Protein AF-A0A655NZ13-F1 (afdb_monomer)

Structure (mmCIF, N/CA/C/O backbone):
data_AF-A0A655NZ13-F1
#
_entry.id   AF-A0A655NZ13-F1
#
loop_
_atom_site.group_PDB
_atom_site.id
_atom_site.type_symbol
_atom_site.label_atom_id
_atom_site.label_alt_id
_atom_site.label_comp_id
_atom_site.label_asym_id
_atom_site.label_entity_id
_atom_site.label_seq_id
_atom_site.pdbx_PDB_ins_code
_atom_site.Cartn_x
_atom_site.Cartn_y
_atom_site.Cartn_z
_atom_site.occupancy
_atom_site.B_iso_or_equiv
_atom_site.auth_seq_id
_atom_site.auth_comp_id
_atom_site.auth_asym_id
_atom_site.auth_atom_id
_atom_site.pdbx_PDB_model_num
ATOM 1 N N . MET A 1 1 ? -25.767 -3.916 0.497 1.00 55.50 1 MET A N 1
ATOM 2 C CA . MET A 1 1 ? -25.538 -3.625 1.930 1.00 55.50 1 MET A CA 1
ATOM 3 C C . MET A 1 1 ? -24.085 -3.967 2.119 1.00 55.50 1 MET A C 1
ATOM 5 O O . MET A 1 1 ? -23.758 -5.144 2.153 1.00 55.50 1 MET A O 1
ATOM 9 N N . ASP A 1 2 ? -23.214 -2.964 2.059 1.00 67.75 2 ASP A N 1
ATOM 10 C CA . ASP A 1 2 ? -21.803 -3.206 1.713 1.00 67.75 2 ASP A CA 1
ATOM 11 C C . ASP A 1 2 ? -20.920 -3.336 2.958 1.00 67.75 2 ASP A C 1
ATOM 13 O O . ASP A 1 2 ? -19.695 -3.349 2.886 1.00 67.75 2 ASP A O 1
ATOM 17 N N . GLY A 1 3 ? -21.561 -3.497 4.113 1.00 82.12 3 GLY A N 1
ATOM 18 C CA . GLY A 1 3 ? -20.952 -3.996 5.327 1.00 82.12 3 GLY A CA 1
ATOM 19 C C . GLY A 1 3 ? -21.990 -4.304 6.405 1.00 82.12 3 GLY A C 1
ATOM 20 O O . GLY A 1 3 ? -23.138 -3.865 6.322 1.00 82.12 3 GLY A O 1
ATOM 21 N N . LEU A 1 4 ? -21.571 -5.073 7.405 1.00 89.56 4 LEU A N 1
ATOM 22 C CA . LEU A 1 4 ? -22.325 -5.442 8.599 1.00 89.56 4 LEU A CA 1
ATOM 23 C C . LEU A 1 4 ? -21.393 -5.322 9.808 1.00 89.56 4 LEU A C 1
ATOM 25 O O . LEU A 1 4 ? -20.238 -5.727 9.724 1.00 89.56 4 LEU A O 1
ATOM 29 N N . VAL A 1 5 ? -21.893 -4.818 10.933 1.00 89.81 5 VAL A N 1
ATOM 30 C CA . VAL A 1 5 ? -21.208 -4.878 12.232 1.00 89.81 5 VAL A CA 1
ATOM 31 C C . VAL A 1 5 ? -22.040 -5.765 13.156 1.00 89.81 5 VAL A C 1
ATOM 33 O O . VAL A 1 5 ? -23.265 -5.691 13.138 1.00 89.81 5 VAL A O 1
ATOM 36 N N . SER A 1 6 ? -21.390 -6.629 13.931 1.00 91.38 6 SER A N 1
ATOM 37 C CA . SER A 1 6 ? -22.040 -7.481 14.933 1.00 91.38 6 SER A CA 1
ATOM 38 C C . SER A 1 6 ? -22.680 -6.648 16.048 1.00 91.38 6 SER A C 1
ATOM 40 O O . SER A 1 6 ? -22.099 -5.637 16.440 1.00 91.38 6 SER A O 1
ATOM 42 N N . ASP A 1 7 ? -23.747 -7.139 16.678 1.00 90.88 7 ASP A N 1
ATOM 43 C CA . ASP A 1 7 ? -24.405 -6.455 17.809 1.00 90.88 7 ASP A CA 1
ATOM 44 C C . ASP A 1 7 ? -23.477 -6.209 19.013 1.00 90.88 7 ASP A C 1
ATOM 46 O O . ASP A 1 7 ? -23.659 -5.259 19.770 1.00 90.88 7 ASP A O 1
ATOM 50 N N . CYS A 1 8 ? -22.440 -7.036 19.184 1.00 91.75 8 CYS A N 1
ATOM 51 C CA . CYS A 1 8 ? -21.418 -6.861 20.220 1.00 91.75 8 CYS A CA 1
ATOM 52 C C . CYS A 1 8 ? -20.278 -5.904 19.823 1.00 91.75 8 CYS A C 1
ATOM 54 O O . CYS A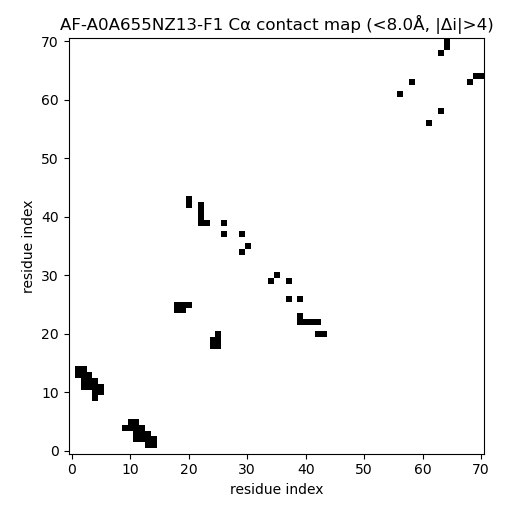 1 8 ? -19.338 -5.715 20.595 1.00 91.75 8 CYS A O 1
ATOM 56 N N . ASN A 1 9 ? -20.333 -5.310 18.625 1.00 88.38 9 ASN A N 1
ATOM 57 C CA . ASN A 1 9 ? -19.294 -4.450 18.052 1.00 88.38 9 ASN A CA 1
ATOM 58 C C . ASN A 1 9 ? -17.882 -5.084 18.069 1.00 88.38 9 ASN A C 1
ATOM 60 O O . ASN A 1 9 ? -16.886 -4.376 18.171 1.00 88.38 9 ASN A O 1
ATOM 64 N N . GLN A 1 10 ? -17.797 -6.420 18.010 1.00 89.00 10 GLN A N 1
ATOM 65 C CA . GLN A 1 10 ? -16.532 -7.171 17.996 1.00 89.00 10 GLN A CA 1
ATOM 66 C C . GLN A 1 10 ? -16.154 -7.683 16.600 1.00 89.00 10 GLN A C 1
ATOM 68 O O . GLN A 1 10 ? -15.035 -8.138 16.394 1.00 89.00 10 GLN A O 1
ATOM 73 N N . GLY A 1 11 ? -17.071 -7.629 15.633 1.00 88.12 11 GLY A N 1
ATOM 74 C CA . GLY A 1 11 ? -16.820 -8.041 14.257 1.00 88.12 11 GLY A CA 1
ATOM 75 C C . GLY A 1 11 ? -17.468 -7.087 13.266 1.00 88.12 11 GLY A C 1
ATOM 76 O O . GLY A 1 11 ? -18.602 -6.657 13.475 1.00 88.12 11 GLY A O 1
ATOM 77 N N . PHE A 1 12 ? -16.764 -6.791 12.176 1.00 89.94 12 PHE A N 1
ATOM 78 C CA . PHE A 1 12 ? -17.349 -6.174 10.992 1.00 89.94 12 PHE A CA 1
ATOM 79 C C . PHE A 1 12 ? -17.018 -7.014 9.757 1.00 89.94 12 PHE A C 1
ATOM 81 O O . PHE A 1 12 ? -15.941 -7.598 9.657 1.00 89.94 12 PHE A O 1
ATOM 88 N N . GLY A 1 13 ? -17.963 -7.095 8.831 1.00 86.56 13 GLY A N 1
ATOM 89 C CA . GLY A 1 13 ? -17.790 -7.699 7.518 1.00 86.56 13 GLY A CA 1
ATOM 90 C C . GLY A 1 13 ? -18.084 -6.654 6.459 1.00 86.56 13 GLY A C 1
ATOM 91 O O . GLY A 1 13 ? -19.013 -5.870 6.608 1.00 86.56 13 GLY A O 1
ATOM 92 N N . THR A 1 14 ? -17.295 -6.618 5.398 1.00 86.38 14 THR A N 1
ATOM 93 C CA . THR A 1 14 ? -17.473 -5.706 4.264 1.00 86.38 14 THR A CA 1
ATOM 94 C C . THR A 1 14 ? -16.761 -6.289 3.054 1.00 86.38 14 THR A C 1
ATOM 96 O O . THR A 1 14 ? -15.998 -7.252 3.172 1.00 86.38 14 THR A O 1
ATOM 99 N N . TYR A 1 15 ? -17.035 -5.736 1.881 1.00 85.50 15 TYR A N 1
ATOM 100 C CA . TYR A 1 15 ? -16.312 -6.113 0.683 1.00 85.50 15 TYR A CA 1
ATOM 101 C C . TYR A 1 15 ? -14.857 -5.642 0.793 1.00 85.50 15 TYR A C 1
ATOM 103 O O . TYR A 1 15 ? -14.589 -4.473 1.053 1.00 85.50 15 TYR A O 1
ATOM 111 N N . LEU A 1 16 ? -13.912 -6.566 0.615 1.00 78.88 16 LEU A N 1
ATOM 112 C CA . LEU A 1 16 ? -12.497 -6.315 0.898 1.00 78.88 16 LEU A CA 1
ATOM 113 C C . LEU A 1 16 ? -11.846 -5.330 -0.085 1.00 78.88 16 LEU A C 1
ATOM 115 O O . LEU A 1 16 ? -10.891 -4.641 0.266 1.00 78.88 16 LEU A O 1
ATOM 119 N N . HIS A 1 17 ? -12.315 -5.293 -1.332 1.00 80.62 17 HIS A N 1
ATOM 120 C CA . HIS A 1 17 ? -11.594 -4.619 -2.407 1.00 80.62 17 HIS A CA 1
ATOM 121 C C . HIS A 1 17 ? -11.470 -3.111 -2.152 1.00 80.62 17 HIS A C 1
ATOM 123 O O . HIS A 1 17 ? -12.466 -2.393 -2.109 1.00 80.62 17 HIS A O 1
ATOM 129 N N . GLY A 1 18 ? -10.228 -2.645 -2.004 1.00 76.12 18 GLY A N 1
ATOM 130 C CA . GLY A 1 18 ? -9.881 -1.231 -1.879 1.00 76.12 18 GLY A CA 1
ATOM 131 C C . GLY A 1 18 ? -10.069 -0.613 -0.493 1.00 76.12 18 GLY A C 1
ATOM 132 O O . GLY A 1 18 ? -9.711 0.548 -0.296 1.00 76.12 18 GLY A O 1
ATOM 133 N N . ILE A 1 19 ? -10.583 -1.355 0.495 1.00 82.12 19 ILE A N 1
ATOM 134 C CA . ILE A 1 19 ? -10.838 -0.794 1.832 1.00 82.12 19 ILE A CA 1
ATOM 135 C C . ILE A 1 19 ? -9.550 -0.394 2.571 1.00 82.12 19 ILE A C 1
ATOM 137 O O . ILE A 1 19 ? -9.565 0.516 3.398 1.00 82.12 19 ILE A O 1
ATOM 141 N N . PHE A 1 20 ? -8.427 -1.029 2.232 1.00 81.94 20 PHE A N 1
ATOM 142 C CA . PHE A 1 20 ? -7.110 -0.754 2.812 1.00 81.94 20 PHE A CA 1
ATOM 143 C C . PHE A 1 20 ? -6.211 0.122 1.927 1.00 81.94 20 PHE A C 1
ATOM 145 O O . PHE A 1 20 ? -5.130 0.506 2.362 1.00 81.94 20 PHE A O 1
ATOM 152 N N . ASP A 1 21 ? -6.655 0.496 0.722 1.00 80.81 21 ASP A N 1
ATOM 153 C CA . ASP A 1 21 ? -5.838 1.280 -0.221 1.00 80.81 21 ASP A CA 1
ATOM 154 C C . ASP A 1 21 ? -5.706 2.749 0.203 1.00 80.81 21 ASP A C 1
ATOM 156 O O . ASP A 1 21 ? -4.819 3.468 -0.259 1.00 80.81 21 ASP A O 1
ATOM 160 N N . ARG A 1 22 ? -6.605 3.2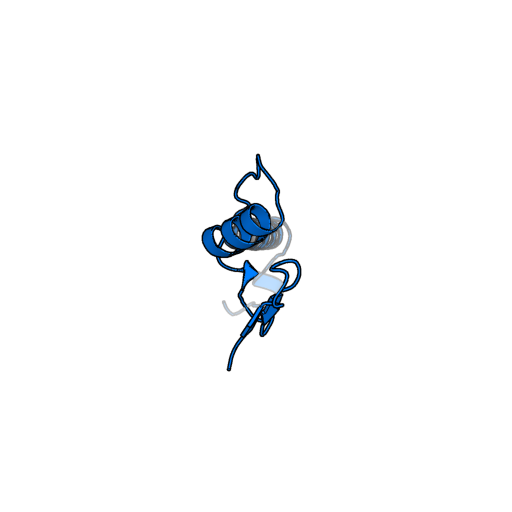08 1.082 1.00 81.88 22 ARG A N 1
ATOM 161 C CA . ARG A 1 22 ? -6.554 4.534 1.698 1.00 81.88 22 ARG A CA 1
ATOM 162 C C . ARG A 1 22 ? -5.969 4.411 3.106 1.00 81.88 22 ARG A C 1
ATOM 164 O O . ARG A 1 22 ? -6.626 3.797 3.956 1.00 81.88 22 ARG A O 1
ATOM 171 N N . PRO A 1 23 ? -4.804 5.023 3.387 1.00 81.81 23 PRO A N 1
ATOM 172 C CA . PRO A 1 23 ? -4.171 4.973 4.704 1.00 81.81 23 PRO A CA 1
ATOM 173 C C . PRO A 1 23 ? -5.118 5.411 5.825 1.00 81.81 23 PRO A C 1
ATOM 175 O O . PRO A 1 23 ? -5.152 4.793 6.888 1.00 81.81 23 PRO A O 1
ATOM 178 N N . GLU A 1 24 ? -5.955 6.423 5.576 1.00 83.50 24 GLU A N 1
ATOM 179 C CA . GLU A 1 24 ? -6.961 6.872 6.536 1.00 83.50 24 GLU A CA 1
ATOM 180 C C . GLU A 1 24 ? -8.006 5.797 6.872 1.00 83.50 24 GLU A C 1
ATOM 182 O O . GLU A 1 24 ? -8.355 5.645 8.041 1.00 83.50 24 GLU A O 1
ATOM 187 N N . THR A 1 25 ? -8.490 5.021 5.900 1.00 85.69 25 THR A N 1
ATOM 188 C CA . THR A 1 25 ? -9.497 3.976 6.146 1.00 85.69 25 THR A CA 1
ATOM 189 C C . THR A 1 25 ? -8.882 2.806 6.906 1.00 85.69 25 THR A C 1
ATOM 191 O O . THR A 1 25 ? -9.455 2.353 7.898 1.00 85.69 25 THR A O 1
ATOM 194 N N . ALA A 1 26 ? -7.683 2.373 6.503 1.00 85.31 26 ALA A N 1
ATOM 195 C CA . ALA A 1 26 ? -6.931 1.338 7.205 1.00 85.31 26 ALA A CA 1
ATOM 196 C C . ALA A 1 26 ? -6.673 1.732 8.669 1.00 85.31 26 ALA A C 1
ATOM 198 O O . ALA A 1 26 ? -6.958 0.957 9.583 1.00 85.31 26 ALA A O 1
ATOM 199 N N . LEU A 1 27 ? -6.232 2.973 8.909 1.00 88.38 27 LEU A N 1
ATOM 200 C CA . LEU A 1 27 ? -5.994 3.492 10.254 1.00 88.38 27 LEU A CA 1
ATOM 201 C C . LEU A 1 27 ? -7.267 3.468 11.110 1.00 88.38 27 LEU A C 1
ATOM 203 O O . LEU A 1 27 ? -7.218 3.060 12.268 1.00 88.38 27 LEU A O 1
ATOM 207 N N . ARG A 1 28 ? -8.415 3.869 10.550 1.00 88.00 28 ARG A N 1
ATOM 208 C CA . ARG A 1 28 ? -9.700 3.858 11.268 1.00 88.00 28 ARG A CA 1
ATOM 209 C C . ARG A 1 28 ? -10.149 2.450 11.640 1.00 88.00 28 ARG A C 1
ATOM 211 O O . ARG A 1 28 ? -10.614 2.253 12.760 1.00 88.00 28 ARG A O 1
ATOM 218 N N . ILE A 1 29 ? -9.980 1.484 10.741 1.00 88.88 29 ILE A N 1
ATOM 219 C CA . ILE A 1 29 ? -10.303 0.075 11.005 1.00 88.88 29 ILE A CA 1
ATOM 220 C C . ILE A 1 29 ? -9.419 -0.471 12.124 1.00 88.88 29 ILE A C 1
ATOM 222 O O . ILE A 1 29 ? -9.912 -1.099 13.059 1.00 88.88 29 ILE A O 1
ATOM 226 N N . CYS A 1 30 ? -8.122 -0.187 12.078 1.00 88.19 30 CYS A N 1
ATOM 227 C CA . CYS A 1 30 ? -7.206 -0.679 13.092 1.00 88.19 30 CYS A CA 1
ATOM 228 C C . CYS A 1 30 ? -7.400 0.021 14.455 1.00 88.19 30 CYS A C 1
ATOM 230 O O . CYS A 1 30 ? -7.311 -0.633 15.494 1.00 88.19 30 CYS A O 1
ATOM 232 N N . GLN A 1 31 ? -7.743 1.316 14.473 1.00 89.81 31 GLN A N 1
ATOM 233 C CA . GLN A 1 31 ? -8.158 2.029 15.692 1.00 89.81 31 GLN A CA 1
ATOM 234 C C . GLN A 1 31 ? -9.433 1.428 16.294 1.00 89.81 31 GLN A C 1
ATOM 236 O O . GLN A 1 31 ? -9.497 1.214 17.503 1.00 89.81 31 GLN A O 1
ATOM 241 N N . TRP A 1 32 ? -10.433 1.120 15.461 1.00 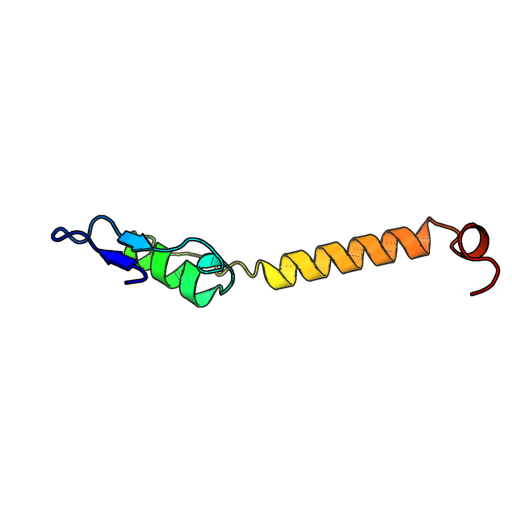89.94 32 TRP A N 1
ATOM 242 C CA . TRP A 1 32 ? -11.646 0.419 15.892 1.00 89.94 32 TRP A CA 1
ATOM 243 C C . TRP A 1 32 ? -11.322 -0.964 16.479 1.00 89.94 32 TRP A C 1
ATOM 245 O O . TRP A 1 32 ? -11.890 -1.337 17.502 1.00 89.94 32 TRP A O 1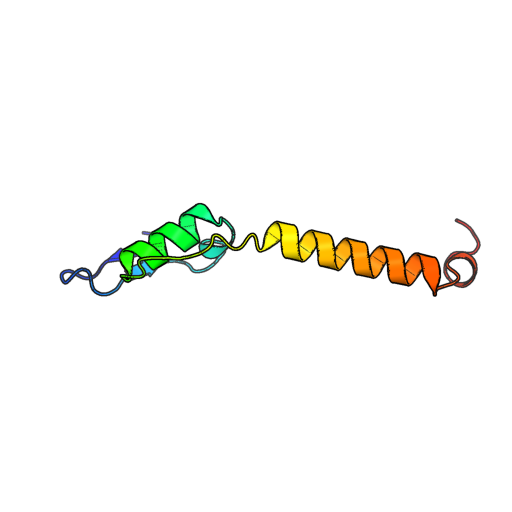
ATOM 255 N N . ALA A 1 33 ? -10.339 -1.672 15.915 1.00 89.12 33 ALA A N 1
ATOM 256 C CA . ALA A 1 33 ? -9.845 -2.948 16.435 1.00 89.12 33 ALA A CA 1
ATOM 257 C C . ALA A 1 33 ? -8.982 -2.821 17.716 1.00 89.12 33 ALA A C 1
ATOM 259 O O . ALA A 1 33 ? -8.507 -3.828 18.239 1.00 89.12 33 ALA A O 1
ATOM 260 N N . GLY A 1 34 ? -8.780 -1.606 18.243 1.00 90.25 34 GLY A N 1
ATOM 261 C CA . GLY A 1 34 ? -8.125 -1.357 19.532 1.00 90.25 34 GLY A CA 1
ATOM 262 C C . GLY A 1 34 ? -6.631 -1.026 19.469 1.00 90.25 34 GLY A C 1
ATOM 263 O O . GLY A 1 34 ? -5.988 -0.917 20.516 1.00 90.25 34 GLY A O 1
ATOM 264 N N . ALA A 1 35 ? -6.060 -0.834 18.280 1.00 89.31 35 ALA A N 1
ATOM 265 C CA . ALA A 1 35 ? -4.674 -0.405 18.150 1.00 89.31 35 ALA A CA 1
ATOM 266 C C . ALA A 1 35 ? -4.526 1.099 18.460 1.00 89.31 35 ALA A C 1
ATOM 268 O O . ALA A 1 35 ? -5.296 1.933 17.982 1.00 89.31 35 ALA A O 1
ATOM 269 N N . LYS A 1 36 ? -3.546 1.442 19.307 1.00 83.62 36 LYS A N 1
ATOM 270 C CA . LYS A 1 36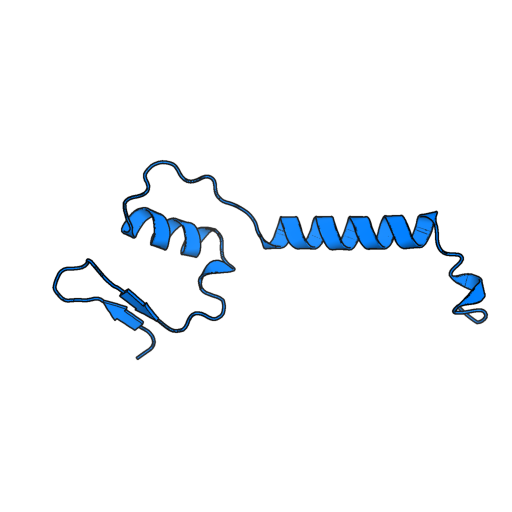 ? -3.388 2.795 19.878 1.00 83.62 36 LYS A CA 1
ATOM 271 C C . LYS A 1 36 ? -2.374 3.659 19.137 1.00 83.62 36 LYS A C 1
ATOM 273 O O . LYS A 1 36 ? -2.601 4.851 18.969 1.00 83.62 36 LYS A O 1
ATOM 278 N N . GLU A 1 37 ? -1.282 3.052 18.691 1.00 80.88 37 GLU A N 1
ATOM 279 C CA . GLU A 1 37 ? -0.199 3.728 17.981 1.00 80.88 37 GLU A CA 1
ATOM 280 C C . GLU A 1 37 ? 0.056 2.973 16.686 1.00 80.88 37 GLU A C 1
ATOM 282 O O . GLU A 1 37 ? 0.647 1.896 16.680 1.00 80.88 37 GLU A O 1
ATOM 287 N N . ILE A 1 38 ? -0.476 3.510 15.593 1.00 81.75 38 ILE A N 1
ATOM 288 C CA . ILE A 1 38 ? -0.301 2.943 14.263 1.00 81.75 38 ILE A CA 1
ATOM 289 C C . ILE A 1 38 ? 0.287 4.028 13.396 1.00 81.75 38 ILE A C 1
ATOM 291 O O . ILE A 1 38 ? -0.312 5.090 13.218 1.00 81.75 38 ILE A O 1
ATOM 295 N N . GLU A 1 39 ? 1.459 3.738 12.858 1.00 81.19 39 GLU A N 1
ATOM 296 C CA . GLU A 1 39 ? 2.057 4.562 11.830 1.00 81.19 39 GLU A CA 1
ATOM 297 C C . GLU A 1 39 ? 1.278 4.368 10.527 1.00 81.19 39 GLU A C 1
ATOM 299 O O . GLU A 1 39 ? 1.008 3.241 10.102 1.00 81.19 39 GLU A O 1
ATOM 304 N N . ALA A 1 40 ? 0.868 5.475 9.910 1.00 77.44 40 ALA A N 1
ATOM 305 C CA . ALA A 1 40 ? 0.210 5.421 8.617 1.00 77.44 40 ALA A CA 1
ATOM 306 C C . ALA A 1 40 ? 1.216 4.911 7.578 1.00 77.44 40 ALA A C 1
ATOM 308 O O . ALA A 1 40 ? 2.208 5.574 7.285 1.00 77.44 40 ALA A O 1
ATOM 309 N N . TYR A 1 41 ? 0.952 3.731 7.022 1.00 81.44 41 TYR A N 1
ATOM 310 C CA . TYR A 1 41 ? 1.759 3.176 5.947 1.00 81.44 41 TYR A CA 1
ATOM 311 C C . TYR A 1 41 ? 1.132 3.528 4.599 1.00 81.44 41 TYR A C 1
ATOM 313 O O . TYR A 1 41 ? 0.020 3.104 4.280 1.00 81.44 41 TYR A O 1
ATOM 321 N N . ASP A 1 42 ? 1.854 4.310 3.800 1.00 83.62 42 ASP A N 1
ATOM 322 C CA . ASP A 1 42 ? 1.425 4.654 2.449 1.00 83.62 42 ASP A CA 1
ATOM 323 C C . ASP A 1 42 ? 1.836 3.553 1.462 1.00 83.62 42 ASP A C 1
ATOM 325 O O . ASP A 1 42 ? 2.930 3.560 0.884 1.00 83.62 42 ASP A O 1
ATOM 329 N N . HIS A 1 43 ? 0.931 2.586 1.288 1.00 83.06 43 HIS A N 1
ATOM 330 C CA . HIS A 1 43 ? 1.087 1.492 0.331 1.00 83.06 43 HIS A CA 1
ATOM 331 C C . HIS A 1 43 ? 1.287 1.994 -1.106 1.00 83.06 43 HIS A C 1
ATOM 333 O O . HIS A 1 43 ? 2.054 1.386 -1.852 1.00 83.06 43 HIS A O 1
ATOM 339 N N . ARG A 1 44 ? 0.651 3.110 -1.492 1.00 84.94 44 ARG A N 1
ATOM 340 C CA . ARG A 1 44 ? 0.763 3.658 -2.849 1.00 84.94 44 ARG A CA 1
ATOM 341 C C . ARG A 1 44 ? 2.136 4.262 -3.083 1.00 84.94 44 ARG A C 1
ATOM 343 O O . ARG A 1 44 ? 2.789 3.905 -4.057 1.00 84.94 44 ARG A O 1
ATOM 350 N N . ALA A 1 45 ? 2.614 5.088 -2.158 1.00 88.06 45 ALA A N 1
ATOM 351 C CA . ALA A 1 45 ? 3.950 5.662 -2.272 1.00 88.06 45 ALA A CA 1
ATOM 352 C C . ALA A 1 45 ? 5.041 4.574 -2.233 1.00 88.06 45 ALA A C 1
ATOM 354 O O . ALA A 1 45 ? 6.072 4.694 -2.891 1.00 88.06 45 ALA A O 1
ATOM 355 N N . ALA A 1 46 ? 4.835 3.493 -1.471 1.00 89.94 46 ALA A N 1
ATOM 356 C CA . ALA A 1 46 ? 5.740 2.343 -1.484 1.00 89.94 46 ALA A CA 1
ATOM 357 C C . ALA A 1 46 ? 5.756 1.623 -2.841 1.00 89.94 46 ALA A C 1
ATOM 359 O O . ALA A 1 46 ? 6.828 1.243 -3.313 1.00 89.94 46 ALA A O 1
ATOM 360 N N . GLN A 1 47 ? 4.590 1.466 -3.470 1.00 90.81 47 GLN A N 1
ATOM 361 C CA . GLN A 1 47 ? 4.464 0.890 -4.804 1.00 90.81 47 GLN A CA 1
ATOM 362 C C . GLN A 1 47 ? 5.130 1.768 -5.871 1.00 90.81 47 GLN A C 1
ATOM 364 O O . GLN A 1 47 ? 5.887 1.243 -6.682 1.00 90.81 47 GLN A O 1
ATOM 369 N N . GLU A 1 48 ? 4.905 3.082 -5.848 1.00 95.06 48 GLU A N 1
ATOM 370 C CA . GLU A 1 48 ? 5.531 4.031 -6.780 1.00 95.06 48 GLU A CA 1
ATOM 371 C C . GLU A 1 48 ? 7.058 3.977 -6.680 1.00 95.06 48 GLU A C 1
ATOM 373 O O . GLU A 1 48 ? 7.724 3.712 -7.675 1.00 95.06 48 GLU A O 1
ATOM 378 N N . ARG A 1 49 ? 7.617 4.043 -5.462 1.00 96.56 49 ARG A N 1
ATOM 379 C CA . ARG A 1 49 ? 9.070 3.890 -5.254 1.00 96.56 49 ARG A CA 1
ATOM 380 C C . ARG A 1 49 ? 9.621 2.567 -5.785 1.00 96.56 49 ARG A C 1
ATOM 382 O O . ARG A 1 49 ? 10.773 2.500 -6.208 1.00 96.56 49 ARG A O 1
ATOM 389 N N . ALA A 1 50 ? 8.840 1.490 -5.704 1.00 95.94 50 ALA A N 1
ATOM 390 C CA . ALA A 1 50 ? 9.252 0.195 -6.232 1.00 95.94 50 ALA A CA 1
ATOM 391 C C . ALA A 1 50 ? 9.254 0.183 -7.767 1.00 95.94 50 ALA A C 1
ATOM 393 O O . ALA A 1 50 ? 10.161 -0.403 -8.354 1.00 95.94 50 ALA A O 1
ATOM 394 N N . ILE A 1 51 ? 8.274 0.834 -8.398 1.00 97.06 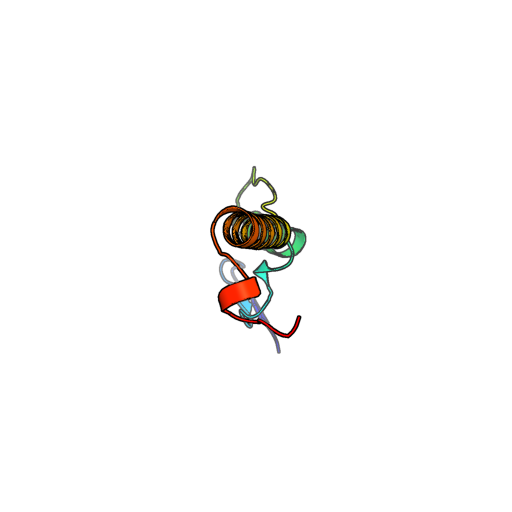51 ILE A N 1
ATOM 395 C CA . ILE A 1 51 ? 8.207 1.003 -9.853 1.00 97.06 51 ILE A CA 1
ATOM 396 C C . ILE A 1 51 ? 9.392 1.837 -10.336 1.00 97.06 51 ILE A C 1
ATOM 398 O O . ILE A 1 51 ? 10.112 1.376 -11.218 1.00 97.06 51 ILE A O 1
ATOM 402 N N . ASP A 1 52 ? 9.645 2.987 -9.710 1.00 97.75 52 ASP A N 1
ATOM 403 C CA .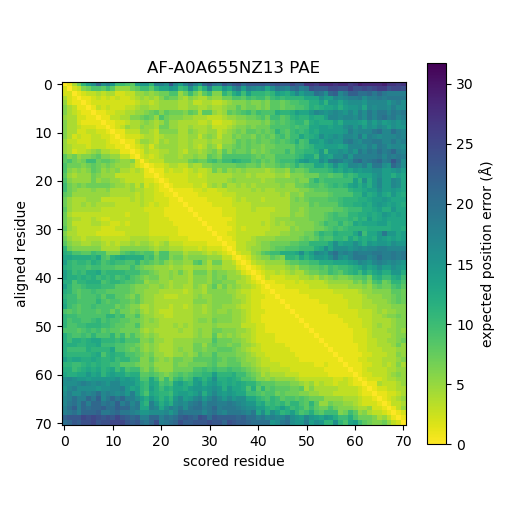 ASP A 1 52 ? 10.761 3.870 -10.065 1.00 97.75 52 ASP A CA 1
ATOM 404 C C . ASP A 1 52 ? 12.094 3.127 -9.966 1.00 97.75 52 ASP A C 1
ATOM 406 O O . ASP A 1 52 ? 12.879 3.104 -10.905 1.00 97.75 52 ASP A O 1
ATOM 410 N N . ARG A 1 53 ? 12.304 2.384 -8.874 1.00 97.38 53 ARG A N 1
ATOM 411 C CA . ARG A 1 53 ? 13.508 1.564 -8.700 1.00 97.38 53 ARG A CA 1
ATOM 412 C C . ARG A 1 53 ? 13.679 0.512 -9.802 1.00 97.38 53 ARG A C 1
ATOM 414 O O . ARG A 1 53 ? 14.809 0.179 -10.156 1.00 97.38 53 ARG A O 1
ATOM 421 N N . ILE A 1 54 ? 12.589 -0.082 -10.287 1.00 96.75 54 ILE A N 1
ATOM 422 C CA . ILE A 1 54 ? 12.650 -1.050 -11.389 1.00 96.75 54 ILE A CA 1
ATOM 423 C C . ILE A 1 54 ? 12.988 -0.330 -12.695 1.00 96.75 54 ILE A C 1
ATOM 425 O O . ILE A 1 54 ? 13.829 -0.829 -13.438 1.00 96.75 54 ILE A O 1
ATOM 429 N N . ALA A 1 55 ? 12.371 0.825 -12.954 1.00 95.31 55 ALA A N 1
ATOM 430 C CA . ALA A 1 55 ? 12.671 1.647 -14.121 1.00 95.31 55 ALA A CA 1
ATOM 431 C C . ALA A 1 55 ? 14.153 2.056 -14.140 1.00 95.31 55 ALA A C 1
ATOM 433 O O . ALA A 1 55 ? 14.843 1.761 -15.113 1.00 95.31 55 ALA A O 1
ATOM 434 N N . ASP A 1 56 ? 14.673 2.572 -13.024 1.00 96.12 56 ASP A N 1
ATOM 435 C CA . ASP A 1 56 ? 16.087 2.927 -12.863 1.00 96.12 56 ASP A CA 1
ATOM 436 C C . ASP A 1 56 ? 17.012 1.733 -13.143 1.00 96.12 56 ASP A C 1
ATOM 438 O O . ASP A 1 56 ? 18.028 1.856 -13.827 1.00 96.12 56 ASP A O 1
ATOM 442 N N . ALA A 1 57 ? 16.670 0.549 -12.623 1.00 95.75 57 ALA A N 1
ATOM 443 C CA . ALA A 1 57 ? 17.468 -0.657 -12.831 1.00 95.75 57 ALA A CA 1
ATOM 444 C C . ALA A 1 57 ? 17.461 -1.111 -14.298 1.00 95.75 57 ALA A C 1
ATOM 446 O O . ALA A 1 57 ? 18.481 -1.589 -14.798 1.00 95.75 57 ALA A O 1
ATOM 447 N N . ILE A 1 58 ? 16.325 -0.969 -14.985 1.00 93.56 58 ILE A N 1
ATOM 448 C CA . ILE A 1 58 ? 16.203 -1.248 -16.416 1.00 93.56 58 ILE A CA 1
ATOM 449 C C . ILE A 1 58 ? 17.074 -0.268 -17.204 1.00 93.56 58 ILE A C 1
ATOM 451 O O . ILE A 1 58 ? 17.898 -0.715 -17.992 1.00 93.56 58 ILE A O 1
ATOM 455 N N . GLU A 1 59 ? 16.970 1.035 -16.955 1.00 90.88 59 GLU A N 1
ATOM 456 C CA . GLU A 1 59 ? 17.768 2.050 -17.656 1.00 90.88 59 GLU A CA 1
ATOM 457 C C . GLU A 1 59 ? 19.280 1.866 -17.450 1.00 90.88 59 GLU A C 1
ATOM 459 O O . GLU A 1 59 ? 20.068 2.070 -18.373 1.00 90.88 59 GLU A O 1
ATOM 464 N N . GLN A 1 60 ? 19.703 1.454 -16.251 1.00 94.56 60 GLN A N 1
ATOM 465 C CA . GLN A 1 60 ? 21.121 1.287 -15.915 1.00 94.56 60 GLN A CA 1
ATOM 466 C C . GLN A 1 60 ? 21.746 0.001 -16.463 1.00 94.56 60 GLN A C 1
ATOM 468 O O . GLN A 1 60 ? 22.958 -0.043 -16.688 1.00 94.56 60 GLN A O 1
ATOM 473 N N . HIS A 1 61 ? 20.962 -1.068 -16.606 1.00 93.88 61 HIS A N 1
ATOM 474 C CA . HIS A 1 61 ? 21.503 -2.407 -16.858 1.00 93.88 61 HIS A CA 1
ATOM 475 C C . HIS A 1 61 ? 20.989 -3.071 -18.132 1.00 93.88 61 HIS A C 1
ATOM 477 O O . HIS A 1 61 ? 21.574 -4.070 -18.558 1.00 93.88 61 HIS A O 1
ATOM 483 N N . LEU A 1 62 ? 19.921 -2.556 -18.740 1.00 90.25 62 LEU A N 1
ATOM 484 C CA . LEU A 1 62 ? 19.349 -3.094 -19.964 1.00 90.25 62 LEU A CA 1
ATOM 485 C C . LEU A 1 62 ? 19.612 -2.139 -21.124 1.00 90.25 62 LEU A C 1
ATOM 487 O O . LEU A 1 62 ? 19.183 -0.990 -21.116 1.00 90.25 62 LEU A O 1
ATOM 491 N N . ASP A 1 63 ? 20.277 -2.643 -22.159 1.00 88.12 63 ASP A N 1
ATOM 492 C CA . ASP A 1 63 ? 20.394 -1.915 -23.416 1.00 88.12 63 ASP A CA 1
ATOM 493 C C . ASP A 1 63 ? 19.061 -1.987 -24.171 1.00 88.12 63 ASP A C 1
ATOM 495 O O . ASP A 1 63 ? 18.753 -2.958 -24.870 1.00 88.12 63 ASP A O 1
ATOM 499 N N . LEU A 1 64 ? 18.245 -0.951 -23.988 1.00 86.19 64 LEU A N 1
ATOM 500 C CA . LEU A 1 64 ? 16.926 -0.839 -24.603 1.00 86.19 64 LEU A CA 1
ATOM 501 C C . LEU A 1 64 ? 16.999 -0.765 -26.134 1.00 86.19 64 LEU A C 1
ATOM 503 O O . LEU A 1 64 ? 16.045 -1.181 -26.790 1.00 86.19 64 LEU A O 1
ATOM 507 N N . THR A 1 65 ? 18.129 -0.334 -26.711 1.00 86.50 65 THR A N 1
ATOM 508 C CA . THR A 1 65 ? 18.293 -0.253 -28.174 1.00 86.50 65 THR A CA 1
ATOM 509 C C . THR A 1 65 ? 18.365 -1.629 -28.834 1.00 86.50 65 THR A C 1
ATOM 511 O O . THR A 1 65 ? 17.987 -1.784 -29.993 1.00 86.50 65 THR A O 1
ATOM 514 N N . LEU A 1 66 ? 18.766 -2.666 -28.090 1.00 87.25 66 LEU A N 1
ATOM 515 C CA . LEU A 1 66 ? 18.742 -4.049 -28.575 1.00 87.25 66 LEU A CA 1
ATOM 516 C C . LEU A 1 66 ? 17.326 -4.641 -28.610 1.00 87.25 66 LEU A C 1
ATOM 518 O O . LEU A 1 66 ? 17.066 -5.556 -29.390 1.00 87.25 66 LEU A O 1
ATOM 522 N N . LEU A 1 67 ? 16.423 -4.150 -27.755 1.00 84.00 67 LEU A N 1
ATOM 523 C CA . LEU A 1 67 ? 15.035 -4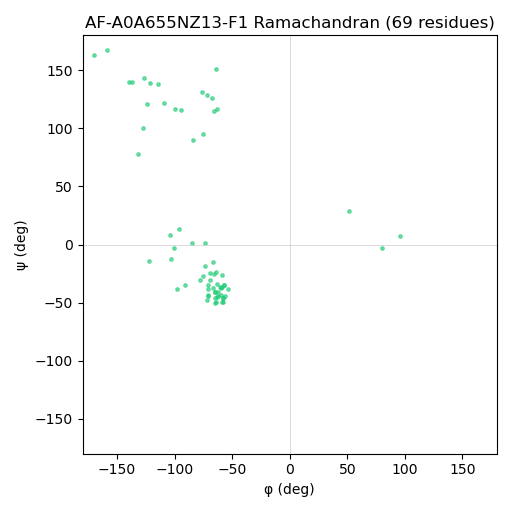.616 -27.667 1.00 84.00 67 LEU A CA 1
ATOM 524 C C . LEU A 1 67 ? 14.097 -3.816 -28.576 1.00 84.00 67 LEU A C 1
ATOM 526 O O . LEU A 1 67 ? 13.171 -4.386 -29.152 1.00 84.00 67 LEU A O 1
ATOM 530 N N . TRP A 1 68 ? 14.361 -2.519 -28.726 1.00 84.44 68 TRP A N 1
ATOM 531 C CA . TRP A 1 68 ? 13.614 -1.605 -29.584 1.00 84.44 68 TRP A CA 1
ATOM 532 C C . TRP A 1 68 ? 14.576 -0.786 -30.455 1.00 84.44 68 TRP A C 1
ATOM 534 O O . TRP A 1 68 ? 14.828 0.377 -30.156 1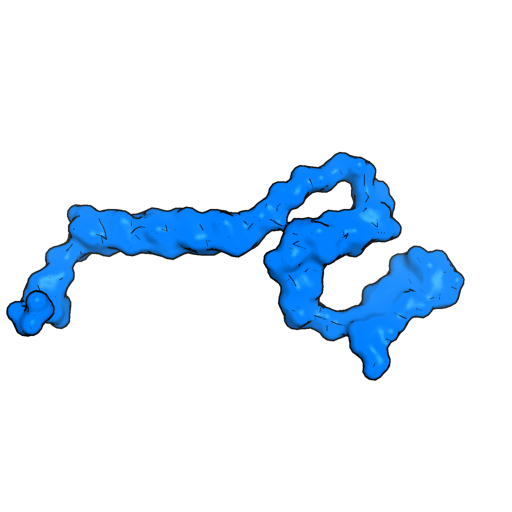.00 84.44 68 TRP A O 1
ATOM 544 N N . PRO A 1 69 ? 15.113 -1.370 -31.541 1.00 76.00 69 PRO A N 1
ATOM 545 C CA . PRO A 1 69 ? 16.090 -0.699 -32.406 1.00 76.00 69 PRO A CA 1
ATOM 546 C C . PRO A 1 69 ? 15.532 0.505 -33.184 1.00 76.00 69 PRO A C 1
ATOM 548 O O . PRO A 1 69 ? 16.313 1.296 -33.706 1.00 76.00 69 PRO A O 1
ATOM 551 N N . ASP A 1 70 ? 14.205 0.642 -33.257 1.00 83.38 70 ASP A N 1
ATOM 552 C CA . ASP A 1 70 ? 13.507 1.711 -33.986 1.00 83.38 70 ASP A CA 1
ATOM 553 C C . ASP A 1 70 ? 12.922 2.809 -33.066 1.00 83.38 70 ASP A C 1
ATOM 555 O O . ASP A 1 70 ? 12.152 3.648 -33.543 1.00 83.38 70 ASP A O 1
ATOM 559 N N . LEU A 1 71 ? 13.227 2.783 -31.759 1.00 65.31 71 LEU A N 1
ATOM 560 C CA . LEU A 1 71 ? 12.840 3.822 -30.790 1.00 65.31 71 LEU A CA 1
ATOM 561 C C . LEU A 1 71 ? 13.933 4.894 -30.679 1.00 65.31 71 LEU A C 1
ATOM 563 O O . LEU A 1 71 ? 13.583 6.090 -30.797 1.00 65.31 71 LEU A O 1
#

Mean predicted aligned error: 7.83 Å

Solvent-accessible surface area (backbone atoms only — not comparable to full-atom values): 4518 Å² total; per-residue (Å²): 129,74,54,51,69,44,97,81,72,81,48,74,50,58,70,70,84,68,53,64,74,41,44,69,49,37,50,50,53,41,42,73,74,67,54,86,84,76,81,81,64,58,65,62,63,53,50,50,55,52,50,51,53,50,51,53,50,41,69,75,72,46,72,57,58,80,78,44,77,88,115

Sequence (71 aa):
MDGLVSDCNQGFGTYLHGIFDRPETALRICQWAGAKEIEAYDHRAAQERAIDRIADAIEQHLDLTLLWPDL

Organism: Vibrio cholerae (NCBI:txid666)

Secondary structure (DSSP, 8-state):
--EEE-TTSS-EEE--TTTTSSHHHHHHHHHHTT-S------HHHHHHHHHHHHHHHHHHH--HHHH-TT-

Radius of gyration: 20.61 Å; Cα contacts (8 Å, |Δi|>4): 37; chains: 1; bounding box: 47×15×54 Å

pLDDT: mean 86.59, std 7.37, range [55.5, 97.75]

Foldseek 3Di:
DAKDADPVNQDMDGDPPCQVQDLVSVVVVVVSNPDDDDDRDNPPVVVVVVVVVVVVCCVVPPPVCVVPVPD